Protein AF-A0A2D6FFH5-F1 (afdb_monomer_lite)

Radius of gyration: 16.58 Å; chains: 1; bounding box: 36×16×52 Å

Sequence (65 aa):
MATPEDLMEPLALTLGQKFEIEKFSREIDSSSDVQQLRSIAKDLLLAWQQQQAASAWAIRQSKGL

Foldseek 3Di:
DDDPVNVPPPPPQDPVSVVVVVVLVCQCVVDPDPVSNVVSVVVVVVVVVVVVVVVVVVVCVVVVD

Structure (mmCIF, N/CA/C/O backbone):
data_AF-A0A2D6FFH5-F1
#
_entry.id   AF-A0A2D6FFH5-F1
#
loop_
_atom_site.group_PDB
_atom_site.id
_atom_site.type_symbol
_atom_site.label_atom_id
_atom_site.label_alt_id
_atom_site.label_comp_id
_atom_site.label_asym_id
_atom_site.label_entity_id
_atom_site.label_seq_id
_atom_site.pdbx_PDB_ins_code
_atom_site.Cartn_x
_atom_site.Cartn_y
_atom_site.Cartn_z
_atom_site.occupancy
_atom_site.B_iso_or_equiv
_atom_site.auth_seq_id
_atom_site.auth_comp_id
_atom_site.auth_asym_id
_atom_site.auth_atom_id
_atom_site.pdbx_PDB_model_num
ATOM 1 N N . MET A 1 1 ? 7.640 0.982 -36.380 1.00 49.31 1 MET A N 1
ATOM 2 C CA . MET A 1 1 ? 8.816 1.232 -35.524 1.00 49.31 1 MET A CA 1
ATOM 3 C C . MET A 1 1 ? 8.281 2.011 -34.337 1.00 49.31 1 MET A C 1
ATOM 5 O O . MET A 1 1 ? 7.816 3.117 -34.568 1.00 49.31 1 MET A O 1
ATOM 9 N N . ALA A 1 2 ? 8.168 1.385 -33.163 1.00 46.12 2 ALA A N 1
ATOM 10 C CA . ALA A 1 2 ? 7.572 2.019 -31.979 1.00 46.12 2 ALA A CA 1
ATOM 11 C C . ALA A 1 2 ? 8.462 3.179 -31.500 1.00 46.12 2 ALA A C 1
ATOM 13 O O . ALA A 1 2 ? 9.691 3.067 -31.567 1.00 46.12 2 ALA A O 1
ATOM 14 N N . THR A 1 3 ? 7.864 4.300 -31.097 1.00 53.69 3 THR A N 1
ATOM 15 C CA . THR A 1 3 ? 8.594 5.496 -30.647 1.00 53.69 3 THR A CA 1
ATOM 16 C C . THR A 1 3 ? 8.966 5.378 -29.161 1.00 53.69 3 THR A C 1
ATOM 18 O O . THR A 1 3 ? 8.388 4.567 -28.439 1.00 53.69 3 THR A O 1
ATOM 21 N N . PRO A 1 4 ? 9.926 6.175 -28.648 1.00 55.22 4 PRO A N 1
ATOM 22 C CA . PRO A 1 4 ? 10.254 6.199 -27.217 1.00 55.22 4 PRO A CA 1
ATOM 23 C C . PRO A 1 4 ? 9.063 6.556 -26.308 1.00 55.22 4 PRO A C 1
ATOM 25 O O . PRO A 1 4 ? 9.102 6.266 -25.115 1.00 55.22 4 PRO A O 1
ATOM 28 N N . GLU A 1 5 ? 8.019 7.171 -26.869 1.00 53.62 5 GLU A N 1
ATOM 29 C CA . GLU A 1 5 ? 6.763 7.509 -26.191 1.00 53.62 5 GLU A CA 1
ATOM 30 C C . GLU A 1 5 ? 5.855 6.277 -26.011 1.00 53.62 5 GLU A C 1
ATOM 32 O O . GLU A 1 5 ? 5.223 6.154 -24.964 1.00 53.62 5 GLU A O 1
ATOM 37 N N . ASP A 1 6 ? 5.882 5.305 -26.937 1.00 49.91 6 ASP A N 1
ATOM 38 C CA . ASP A 1 6 ? 5.146 4.027 -26.827 1.00 49.91 6 ASP A CA 1
ATOM 39 C C . ASP A 1 6 ? 5.678 3.133 -25.686 1.00 49.91 6 ASP A C 1
ATOM 41 O O . ASP A 1 6 ? 4.976 2.265 -25.172 1.00 49.91 6 ASP A O 1
ATOM 45 N N . LEU A 1 7 ? 6.927 3.349 -25.251 1.00 51.78 7 LEU A N 1
ATOM 46 C CA . LEU A 1 7 ? 7.538 2.656 -24.105 1.00 51.78 7 LEU A CA 1
ATOM 47 C C . LEU A 1 7 ? 7.102 3.236 -22.746 1.00 51.78 7 LEU A C 1
ATOM 49 O O . LEU A 1 7 ? 7.486 2.706 -21.702 1.00 51.78 7 LEU A O 1
ATOM 53 N N . MET A 1 8 ? 6.332 4.327 -22.759 1.00 50.06 8 MET A N 1
ATOM 54 C CA . MET A 1 8 ? 5.807 5.028 -21.587 1.00 50.06 8 MET A CA 1
ATOM 55 C C . MET A 1 8 ? 4.275 5.029 -21.551 1.00 50.06 8 MET A C 1
ATOM 57 O O . MET A 1 8 ? 3.685 5.896 -20.902 1.00 50.06 8 MET A O 1
ATOM 61 N N . GLU A 1 9 ? 3.601 4.056 -22.180 1.00 50.97 9 GLU A N 1
ATOM 62 C CA . GLU A 1 9 ? 2.230 3.766 -21.756 1.00 50.97 9 GLU A CA 1
ATOM 63 C C . GLU A 1 9 ? 2.266 3.493 -20.243 1.00 50.97 9 GLU A C 1
ATOM 65 O O . GLU A 1 9 ? 3.030 2.625 -19.799 1.00 50.97 9 GLU A O 1
ATOM 70 N N . PRO A 1 10 ? 1.523 4.256 -19.417 1.00 55.66 10 PRO A N 1
ATOM 71 C CA . PRO A 1 10 ? 1.532 4.045 -17.982 1.00 55.66 10 PRO A CA 1
ATOM 72 C C . PRO A 1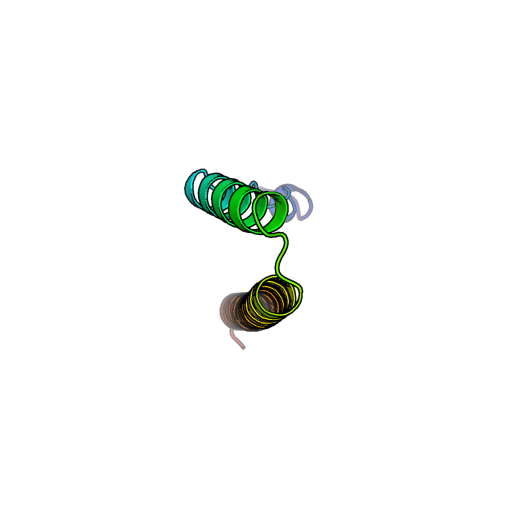 10 ? 1.163 2.588 -17.737 1.00 55.66 10 PRO A C 1
ATOM 74 O O . PRO A 1 10 ? 0.097 2.156 -18.171 1.00 55.66 10 PRO A O 1
ATOM 77 N N . LEU A 1 11 ? 2.064 1.841 -17.084 1.00 67.50 11 LEU A N 1
ATOM 78 C CA . LEU A 1 11 ? 1.865 0.435 -16.739 1.00 67.50 11 LEU A CA 1
ATOM 79 C C . LEU A 1 11 ? 0.513 0.305 -16.041 1.00 67.50 11 LEU A C 1
ATOM 81 O O . LEU A 1 11 ? 0.371 0.617 -14.856 1.00 67.50 11 LEU A O 1
ATOM 85 N N . ALA A 1 12 ? -0.499 -0.095 -16.807 1.00 81.31 12 ALA A N 1
ATOM 86 C CA . ALA A 1 12 ? -1.839 -0.223 -16.292 1.00 81.31 12 ALA A CA 1
ATOM 87 C C . ALA A 1 12 ? -1.804 -1.301 -15.213 1.00 81.31 12 ALA A C 1
ATOM 89 O O . ALA A 1 12 ? -1.239 -2.379 -15.418 1.00 81.31 12 ALA A O 1
ATOM 90 N N . LEU A 1 13 ? -2.406 -1.009 -14.060 1.00 84.69 13 LEU A N 1
ATOM 91 C CA . LEU A 1 13 ? -2.503 -1.998 -12.997 1.00 84.69 13 LEU A CA 1
ATOM 92 C C . LEU A 1 13 ? -3.182 -3.252 -13.543 1.00 84.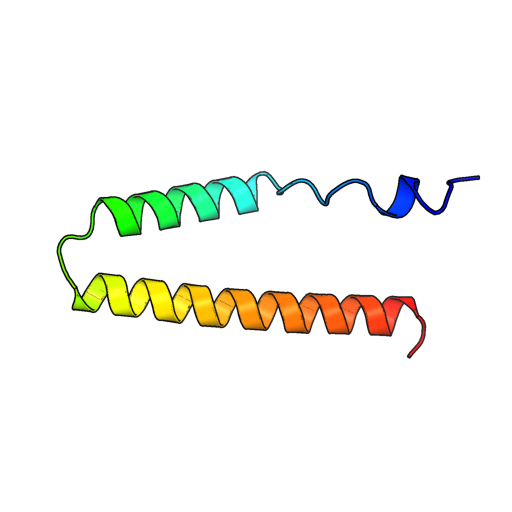69 13 LEU A C 1
ATOM 94 O O . LEU A 1 13 ? -4.270 -3.182 -14.131 1.00 84.69 13 LEU A O 1
ATOM 98 N N . THR A 1 14 ? -2.551 -4.398 -13.316 1.00 89.31 14 THR A N 1
ATOM 99 C CA . THR A 1 14 ? -3.154 -5.688 -13.631 1.00 89.31 14 THR A CA 1
ATOM 100 C C . THR A 1 14 ? -4.429 -5.869 -12.811 1.00 89.31 14 THR A C 1
ATOM 102 O O . THR A 1 14 ? -4.614 -5.254 -11.757 1.00 89.31 14 THR A O 1
ATOM 105 N N . LEU A 1 15 ? -5.327 -6.743 -13.268 1.00 88.06 15 LEU A N 1
ATOM 106 C CA . LEU A 1 15 ? -6.542 -7.057 -12.516 1.00 88.06 15 LEU A CA 1
ATOM 107 C C . LEU A 1 15 ? -6.217 -7.528 -11.087 1.00 88.06 15 LEU A C 1
ATOM 109 O O . LEU A 1 15 ? -6.855 -7.082 -10.141 1.00 88.06 15 LEU A O 1
ATOM 113 N N . GLY A 1 16 ? -5.177 -8.354 -10.925 1.00 89.56 16 GLY A N 1
ATOM 114 C CA . GLY A 1 16 ? -4.708 -8.800 -9.611 1.00 89.56 16 GLY A CA 1
ATOM 115 C C . GLY A 1 16 ? -4.224 -7.648 -8.726 1.00 89.56 16 GLY A C 1
ATOM 116 O O . GLY A 1 16 ? -4.620 -7.564 -7.570 1.00 89.56 16 GLY A O 1
ATOM 117 N N . GLN A 1 17 ? -3.452 -6.704 -9.277 1.00 87.81 17 GLN A N 1
ATOM 118 C CA . GLN A 1 17 ? -3.010 -5.519 -8.529 1.00 87.81 17 GLN A CA 1
ATOM 119 C C . GLN A 1 17 ? -4.189 -4.654 -8.063 1.00 87.81 17 GLN A C 1
ATOM 121 O O . GLN A 1 17 ? -4.165 -4.140 -6.949 1.00 87.81 17 GLN A O 1
ATOM 126 N N . LYS A 1 18 ? -5.243 -4.527 -8.877 1.00 92.62 18 LYS A N 1
ATOM 127 C CA . LYS A 1 18 ? -6.467 -3.808 -8.488 1.00 92.62 18 LYS A CA 1
ATOM 128 C C . LYS A 1 18 ? -7.203 -4.497 -7.332 1.00 92.62 18 LYS A C 1
ATOM 130 O O . LYS A 1 18 ? -7.690 -3.807 -6.443 1.00 92.62 18 LYS A O 1
ATOM 135 N N . PHE A 1 19 ? -7.253 -5.831 -7.317 1.00 93.75 19 PHE A N 1
ATOM 136 C CA . PHE A 1 19 ? -7.833 -6.588 -6.201 1.00 93.75 19 PHE A CA 1
ATOM 137 C C . PHE A 1 19 ? -7.034 -6.438 -4.906 1.00 93.75 19 PHE A C 1
ATOM 139 O O . PHE A 1 19 ? -7.635 -6.240 -3.853 1.00 93.75 19 PHE A O 1
ATOM 146 N N . GLU A 1 20 ? -5.701 -6.500 -4.969 1.00 90.69 20 GLU A N 1
ATOM 147 C CA . GLU A 1 20 ? -4.870 -6.296 -3.775 1.00 90.69 20 GLU A CA 1
ATOM 148 C C . GLU A 1 20 ? -5.045 -4.884 -3.203 1.00 90.69 20 GLU A C 1
ATOM 150 O O . GLU A 1 20 ? -5.167 -4.733 -1.990 1.00 90.69 20 GLU A O 1
ATOM 155 N N . ILE A 1 21 ? -5.149 -3.860 -4.060 1.00 92.50 21 ILE A N 1
ATOM 156 C CA . ILE A 1 21 ? -5.461 -2.491 -3.619 1.00 92.50 21 ILE A CA 1
ATOM 157 C C . ILE A 1 21 ? -6.803 -2.453 -2.885 1.00 92.50 21 ILE A C 1
ATOM 159 O O . ILE A 1 21 ? -6.853 -1.979 -1.757 1.00 92.50 21 ILE A O 1
ATOM 163 N N . GLU A 1 22 ? -7.867 -2.997 -3.477 1.00 96.44 22 GLU A N 1
ATOM 164 C CA . GLU A 1 22 ? -9.195 -3.023 -2.850 1.00 96.44 22 GLU A CA 1
ATOM 165 C C . GLU A 1 22 ? -9.181 -3.758 -1.498 1.00 96.44 22 GLU A C 1
ATOM 167 O O . GLU A 1 22 ? -9.802 -3.313 -0.533 1.00 96.44 22 GLU A O 1
ATOM 172 N N . LYS A 1 23 ? -8.446 -4.871 -1.403 1.00 92.81 23 LYS A N 1
ATOM 173 C CA . LYS A 1 23 ? -8.287 -5.633 -0.161 1.00 92.81 23 LYS A CA 1
ATOM 174 C C . LYS A 1 23 ? -7.616 -4.794 0.929 1.00 92.81 23 LYS A C 1
ATOM 176 O O . LYS A 1 23 ? -8.169 -4.696 2.023 1.00 92.81 23 LYS A O 1
ATOM 181 N N . PHE A 1 24 ? -6.468 -4.178 0.638 1.00 91.94 24 PHE A N 1
ATOM 182 C CA . PHE A 1 24 ? -5.767 -3.342 1.616 1.00 91.94 24 PHE A CA 1
ATOM 183 C C . PHE A 1 24 ? -6.560 -2.082 1.970 1.00 91.94 24 PHE A C 1
ATOM 185 O O . PHE A 1 24 ? -6.592 -1.707 3.138 1.00 91.94 24 PHE A O 1
ATOM 192 N N . SER A 1 25 ? -7.255 -1.468 1.007 1.00 94.94 25 SER A N 1
ATOM 193 C CA . SER A 1 25 ? -8.162 -0.344 1.267 1.00 94.94 25 SER A CA 1
ATOM 194 C C . SER A 1 25 ? -9.244 -0.725 2.274 1.00 94.94 25 SER A C 1
ATOM 196 O O . SER A 1 25 ? -9.401 -0.042 3.280 1.00 94.94 25 SER A O 1
ATOM 198 N N . ARG A 1 26 ? -9.915 -1.870 2.091 1.00 95.88 26 ARG A N 1
ATOM 199 C CA . ARG A 1 26 ? -10.913 -2.357 3.058 1.00 95.88 26 ARG A CA 1
ATOM 200 C C . ARG A 1 26 ? -10.317 -2.652 4.427 1.00 95.88 26 ARG A C 1
ATOM 202 O O . ARG A 1 26 ? -10.951 -2.374 5.442 1.00 95.88 26 ARG A O 1
ATOM 209 N N . GLU A 1 27 ? -9.124 -3.236 4.470 1.00 94.19 27 GLU A N 1
ATOM 210 C CA . GLU A 1 27 ? -8.452 -3.550 5.731 1.00 94.19 27 GLU A CA 1
ATOM 211 C C . GLU A 1 27 ? -8.105 -2.276 6.517 1.00 94.19 27 GLU A C 1
ATOM 213 O O . GLU A 1 27 ? -8.330 -2.227 7.723 1.00 94.19 27 GLU A O 1
ATOM 218 N N . ILE A 1 28 ? -7.664 -1.219 5.828 1.00 95.94 28 ILE A N 1
ATOM 219 C CA . ILE A 1 28 ? -7.429 0.106 6.417 1.00 95.94 28 ILE A CA 1
ATOM 220 C C . ILE A 1 28 ? -8.7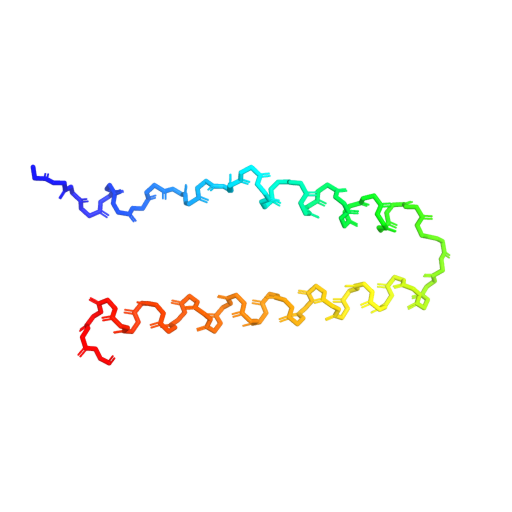46 0.725 6.896 1.00 95.94 28 ILE A C 1
ATOM 222 O O . ILE A 1 28 ? -8.849 1.104 8.059 1.00 95.94 28 ILE A O 1
ATOM 226 N N . ASP A 1 29 ? -9.758 0.792 6.028 1.00 97.06 29 ASP A N 1
ATOM 227 C CA . ASP A 1 29 ? -11.028 1.471 6.317 1.00 97.06 29 ASP A CA 1
ATOM 228 C C . ASP A 1 29 ? -11.823 0.788 7.440 1.00 97.06 29 ASP A C 1
ATOM 230 O O . ASP A 1 29 ? -12.554 1.440 8.185 1.00 97.06 29 ASP A O 1
ATOM 234 N N . SER A 1 30 ? -11.685 -0.533 7.576 1.00 96.44 30 SER A N 1
ATOM 235 C CA . SER A 1 30 ? -12.337 -1.308 8.639 1.00 96.44 30 SER A CA 1
ATOM 236 C C . SER A 1 30 ? -11.600 -1.266 9.981 1.00 96.44 30 SER A C 1
ATOM 238 O O . SER A 1 30 ? -12.162 -1.690 10.993 1.00 96.44 30 SER A O 1
ATOM 240 N N . SER A 1 31 ? -10.358 -0.774 10.015 1.00 95.38 31 SER A N 1
ATOM 241 C CA . SER A 1 31 ? -9.528 -0.806 11.215 1.00 95.38 31 SER A CA 1
ATOM 242 C C . SER A 1 31 ? -9.699 0.459 12.057 1.00 95.38 31 SER A C 1
ATOM 244 O O . SER A 1 31 ? -9.420 1.574 11.624 1.00 95.38 31 SER A O 1
ATOM 246 N N . SER A 1 32 ? -10.112 0.281 13.313 1.00 95.69 32 SER A N 1
ATOM 247 C CA . SER A 1 32 ? -10.128 1.334 14.340 1.00 95.69 32 SER A CA 1
ATOM 248 C C . SER A 1 32 ? -8.954 1.232 15.322 1.00 95.69 32 SER A C 1
ATOM 250 O O . SER A 1 32 ? -8.858 2.029 16.256 1.00 95.69 32 SER A O 1
ATOM 252 N N . ASP A 1 33 ? -8.088 0.230 15.155 1.00 97.38 33 ASP A N 1
ATOM 253 C CA . ASP A 1 33 ? -6.935 -0.018 16.018 1.00 97.38 33 ASP A CA 1
ATOM 254 C C . ASP A 1 33 ? -5.679 0.648 15.436 1.00 97.38 33 ASP A C 1
ATOM 256 O O . ASP A 1 33 ? -5.171 0.281 14.375 1.00 97.38 33 ASP A O 1
ATOM 260 N N . VAL A 1 34 ? -5.132 1.618 16.171 1.00 96.88 34 VAL A N 1
ATOM 261 C CA . VAL A 1 34 ? -3.923 2.360 15.784 1.00 96.88 34 VAL A CA 1
ATOM 262 C C . VAL A 1 34 ? -2.714 1.434 15.606 1.00 96.88 34 VAL A C 1
ATOM 264 O O . VAL A 1 34 ? -1.846 1.697 14.769 1.00 96.88 34 VAL A O 1
ATOM 267 N N . GLN A 1 35 ? -2.626 0.349 16.373 1.00 97.25 35 GLN A N 1
ATOM 268 C CA . GLN A 1 35 ? -1.527 -0.605 16.308 1.00 97.25 35 GLN A CA 1
ATOM 269 C C . GLN A 1 35 ? -1.629 -1.438 15.030 1.00 97.25 35 GLN A C 1
ATOM 271 O O . GLN A 1 35 ? -0.618 -1.623 14.346 1.00 97.25 35 GLN A O 1
ATOM 276 N N . GLN A 1 36 ? -2.840 -1.865 14.668 1.00 95.44 36 GLN A N 1
ATOM 277 C CA . GLN A 1 36 ? -3.106 -2.563 13.414 1.00 95.44 36 GLN A CA 1
ATOM 278 C C . GLN A 1 36 ? -2.831 -1.661 12.205 1.00 95.44 36 GLN A C 1
ATOM 280 O O . GLN A 1 36 ? -2.075 -2.054 11.318 1.00 95.44 36 GLN A O 1
ATOM 285 N N . LEU A 1 37 ? -3.323 -0.417 12.213 1.00 97.00 37 LEU A N 1
ATOM 286 C CA . LEU A 1 37 ? -3.034 0.571 11.165 1.00 97.00 37 LEU A CA 1
ATOM 287 C C . LEU A 1 37 ? -1.527 0.807 10.996 1.00 97.00 37 LEU A C 1
ATOM 289 O O . LEU A 1 37 ? -1.019 0.886 9.877 1.00 97.00 37 LEU A O 1
ATOM 293 N N . ARG A 1 38 ? -0.777 0.869 12.104 1.00 97.81 38 ARG A N 1
ATOM 294 C CA . ARG A 1 38 ? 0.687 0.988 12.067 1.00 97.81 38 ARG A CA 1
ATOM 295 C C . ARG A 1 38 ? 1.351 -0.244 11.450 1.00 97.81 38 ARG A C 1
ATOM 297 O O . ARG A 1 38 ? 2.376 -0.085 10.790 1.00 97.81 38 ARG A O 1
ATOM 304 N N . SER A 1 39 ? 0.816 -1.442 11.685 1.00 96.50 39 SER A N 1
ATOM 305 C CA . SER A 1 39 ? 1.311 -2.666 11.048 1.00 96.50 39 SER A CA 1
ATOM 306 C C . SER A 1 39 ? 1.093 -2.611 9.540 1.00 96.50 39 SER A C 1
ATOM 308 O O . SER A 1 39 ? 2.065 -2.676 8.794 1.00 96.50 39 SER A O 1
ATOM 310 N N . ILE A 1 40 ? -0.145 -2.346 9.109 1.00 94.44 40 ILE A N 1
ATOM 311 C CA . ILE A 1 40 ? -0.512 -2.239 7.690 1.00 94.44 40 ILE A CA 1
ATOM 312 C C . ILE A 1 40 ? 0.373 -1.204 6.982 1.00 94.44 40 ILE A C 1
ATOM 314 O O . ILE A 1 40 ? 0.923 -1.467 5.917 1.00 94.44 40 ILE A O 1
ATOM 318 N N . ALA A 1 41 ? 0.598 -0.041 7.601 1.00 96.19 41 ALA A N 1
ATOM 319 C CA . ALA A 1 41 ? 1.458 0.995 7.034 1.00 96.19 41 ALA A CA 1
ATOM 320 C C . ALA A 1 41 ? 2.915 0.532 6.838 1.00 96.19 41 ALA A C 1
ATOM 322 O O . ALA A 1 41 ? 3.546 0.875 5.835 1.00 96.19 41 ALA A O 1
ATOM 323 N N . LYS A 1 42 ? 3.468 -0.244 7.780 1.00 97.75 42 LYS A N 1
ATOM 324 C CA . LYS A 1 42 ? 4.826 -0.797 7.657 1.00 97.75 42 LYS A CA 1
ATOM 325 C C . LYS A 1 42 ? 4.908 -1.862 6.569 1.00 97.75 42 LYS A C 1
ATOM 327 O O . LYS A 1 42 ? 5.893 -1.879 5.832 1.00 97.75 42 LYS A O 1
ATOM 332 N N . ASP A 1 43 ? 3.882 -2.695 6.445 1.00 94.69 43 ASP A N 1
ATOM 333 C CA . ASP A 1 43 ? 3.816 -3.729 5.414 1.00 94.69 43 ASP A CA 1
ATOM 334 C C . ASP A 1 43 ? 3.735 -3.098 4.016 1.00 94.69 43 ASP A C 1
ATOM 336 O O . ASP A 1 43 ? 4.491 -3.477 3.118 1.00 94.69 43 ASP A O 1
ATOM 340 N N . LEU A 1 44 ? 2.922 -2.048 3.852 1.00 93.94 44 LEU A N 1
ATOM 341 C CA . LEU A 1 44 ? 2.855 -1.263 2.616 1.00 93.94 44 LEU A CA 1
ATOM 342 C C . LEU A 1 44 ? 4.191 -0.581 2.284 1.00 93.94 44 LEU A C 1
ATOM 344 O O . LEU A 1 44 ? 4.625 -0.602 1.13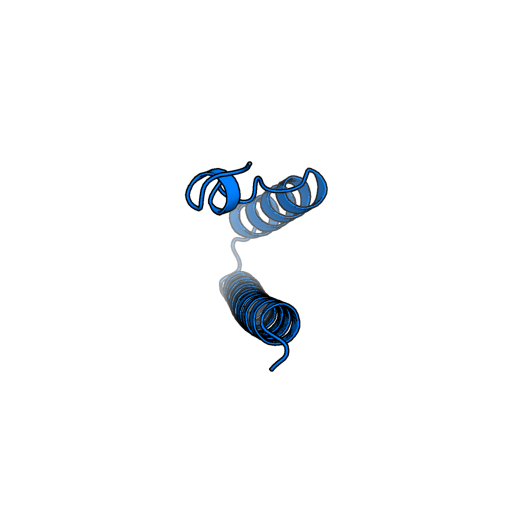1 1.00 93.94 44 LEU A O 1
ATOM 348 N N . LEU A 1 45 ? 4.874 -0.010 3.283 1.00 96.75 45 LEU A N 1
ATOM 349 C CA . LEU A 1 45 ? 6.201 0.588 3.103 1.00 96.75 45 LEU A CA 1
ATOM 350 C C . LEU A 1 45 ? 7.220 -0.447 2.605 1.00 96.75 45 LEU A C 1
ATOM 352 O O . LEU A 1 45 ? 7.976 -0.166 1.672 1.00 96.75 45 LEU A O 1
ATOM 356 N N . LEU A 1 46 ? 7.237 -1.640 3.204 1.00 96.75 46 LEU A N 1
ATOM 357 C CA . LEU A 1 46 ? 8.126 -2.724 2.793 1.00 96.75 46 LEU A CA 1
ATOM 358 C C . LEU A 1 46 ? 7.823 -3.181 1.360 1.00 96.75 46 LEU A C 1
ATOM 360 O O . LEU A 1 46 ? 8.744 -3.271 0.546 1.00 96.75 46 LEU A O 1
ATOM 364 N N . ALA A 1 47 ? 6.548 -3.412 1.037 1.00 91.56 47 ALA A N 1
ATOM 365 C CA . ALA A 1 47 ? 6.118 -3.816 -0.300 1.00 91.56 47 ALA A CA 1
ATOM 366 C C . ALA A 1 47 ? 6.517 -2.778 -1.363 1.00 91.56 47 ALA A C 1
ATOM 368 O O . ALA A 1 47 ? 7.036 -3.132 -2.424 1.00 91.56 47 ALA A O 1
ATOM 369 N N . TRP A 1 48 ? 6.369 -1.485 -1.058 1.00 91.25 48 TRP A N 1
ATOM 370 C CA . TRP A 1 48 ? 6.790 -0.407 -1.953 1.00 91.25 48 TRP A CA 1
ATOM 371 C C . TRP A 1 48 ? 8.305 -0.404 -2.203 1.00 91.25 48 TRP A C 1
ATOM 373 O O . TRP A 1 48 ? 8.747 -0.272 -3.347 1.00 91.25 48 TRP A O 1
ATOM 383 N N . GLN A 1 49 ? 9.123 -0.587 -1.163 1.00 97.00 49 GLN A N 1
ATOM 384 C CA . GLN A 1 49 ? 10.581 -0.678 -1.314 1.00 97.00 49 GLN A CA 1
ATOM 385 C C . GLN A 1 49 ? 10.994 -1.903 -2.143 1.00 97.00 49 GLN A C 1
ATOM 387 O O . GLN A 1 49 ? 11.864 -1.804 -3.010 1.00 97.00 49 GLN A O 1
ATOM 392 N N . GLN A 1 50 ? 10.330 -3.044 -1.942 1.00 95.38 50 GLN A N 1
ATOM 393 C CA . GLN A 1 50 ? 10.559 -4.252 -2.738 1.00 95.38 50 GLN A CA 1
ATOM 394 C C . GLN A 1 50 ? 10.204 -4.042 -4.214 1.00 95.38 50 GLN A C 1
ATOM 396 O O . GLN A 1 50 ? 10.983 -4.423 -5.088 1.00 95.38 50 GLN A O 1
ATOM 401 N N . GLN A 1 51 ? 9.080 -3.382 -4.509 1.00 90.31 51 GLN A N 1
ATOM 402 C CA . GLN A 1 51 ? 8.698 -3.053 -5.882 1.00 90.31 51 GLN A CA 1
ATOM 403 C C . GLN A 1 51 ? 9.712 -2.111 -6.545 1.00 90.31 51 GLN A C 1
ATOM 405 O O . GLN A 1 51 ? 10.051 -2.308 -7.715 1.00 90.31 51 GLN A O 1
ATOM 410 N N . GLN A 1 52 ? 10.237 -1.119 -5.818 1.00 92.25 52 GLN A N 1
ATOM 411 C CA . GLN A 1 52 ? 11.301 -0.249 -6.329 1.00 92.25 52 GLN A CA 1
ATOM 412 C C . GLN A 1 52 ? 12.575 -1.038 -6.647 1.00 92.25 52 GLN A C 1
ATOM 414 O O . GLN A 1 52 ? 13.132 -0.877 -7.733 1.00 92.25 52 GLN A O 1
ATOM 419 N N . ALA A 1 53 ? 13.004 -1.928 -5.748 1.00 94.62 53 ALA A N 1
ATOM 420 C CA . ALA A 1 53 ? 14.173 -2.775 -5.968 1.00 94.62 53 ALA A CA 1
ATOM 421 C C . ALA A 1 53 ? 13.991 -3.706 -7.180 1.00 94.62 53 ALA A C 1
ATOM 423 O O . ALA A 1 53 ? 14.880 -3.796 -8.027 1.00 94.62 53 ALA A O 1
ATOM 424 N N . ALA A 1 54 ? 12.822 -4.344 -7.306 1.00 90.19 54 ALA A N 1
ATOM 425 C CA . ALA A 1 54 ? 12.486 -5.204 -8.439 1.00 90.19 54 ALA A CA 1
ATOM 426 C C . ALA A 1 54 ? 12.462 -4.426 -9.764 1.00 90.19 54 ALA A C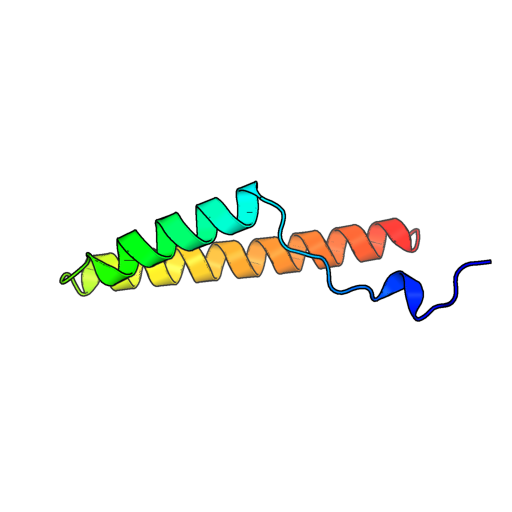 1
ATOM 428 O O . ALA A 1 54 ? 13.013 -4.885 -10.763 1.00 90.19 54 ALA A O 1
ATOM 429 N N . SER A 1 55 ? 11.886 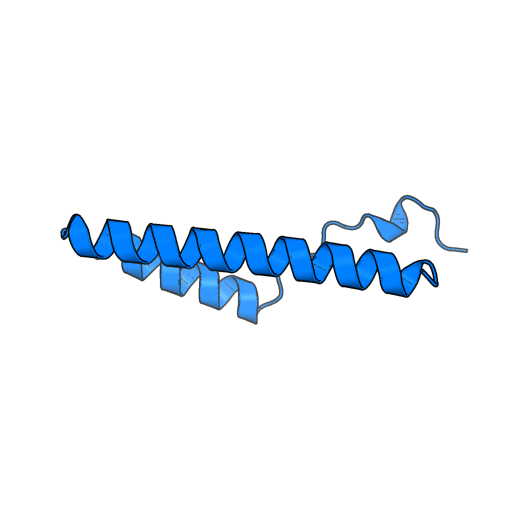-3.221 -9.759 1.00 88.88 55 SER A N 1
ATOM 430 C CA . SER A 1 55 ? 11.848 -2.342 -10.935 1.00 88.88 55 SER A CA 1
ATOM 431 C C . SER A 1 55 ? 13.256 -1.906 -11.346 1.00 88.88 55 SER A C 1
ATOM 433 O O . SER A 1 55 ? 13.618 -2.001 -12.517 1.00 88.88 55 SER A O 1
ATOM 435 N N . ALA A 1 56 ? 14.088 -1.492 -10.384 1.00 90.12 56 ALA A N 1
ATOM 436 C CA . ALA A 1 56 ? 15.479 -1.119 -10.634 1.00 90.12 56 ALA A CA 1
ATOM 437 C C . ALA A 1 56 ? 16.298 -2.296 -11.190 1.00 90.12 56 ALA A C 1
ATOM 439 O O . ALA A 1 56 ? 17.073 -2.119 -12.133 1.00 90.12 56 ALA A O 1
ATOM 440 N N . TRP A 1 57 ? 16.100 -3.501 -10.647 1.00 91.94 57 TRP A N 1
ATOM 441 C CA . TRP A 1 57 ? 16.724 -4.723 -11.151 1.00 91.94 57 TRP A CA 1
ATOM 442 C C . TRP A 1 57 ? 16.289 -5.038 -12.589 1.00 91.94 57 TRP A C 1
ATOM 444 O O . TRP A 1 57 ? 17.148 -5.236 -13.446 1.00 91.94 57 TRP A O 1
ATOM 454 N N . ALA A 1 58 ? 14.985 -5.007 -12.884 1.00 88.44 58 ALA A N 1
ATOM 455 C CA . ALA A 1 58 ? 14.456 -5.276 -14.222 1.00 88.44 58 ALA A CA 1
ATOM 456 C C . ALA A 1 58 ? 15.000 -4.284 -15.265 1.00 88.44 58 ALA A C 1
ATOM 458 O O . ALA A 1 58 ? 15.415 -4.685 -16.353 1.00 88.44 58 ALA A O 1
ATOM 459 N N . ILE A 1 59 ? 15.085 -2.996 -14.910 1.00 88.88 59 ILE A N 1
ATOM 460 C CA . ILE A 1 59 ? 15.693 -1.966 -15.763 1.00 88.88 59 ILE A CA 1
ATOM 461 C C . ILE A 1 59 ? 17.171 -2.281 -16.017 1.00 88.88 59 ILE A C 1
ATOM 463 O O . ILE A 1 59 ? 17.622 -2.191 -17.159 1.00 88.88 59 ILE A O 1
ATOM 467 N N . ARG A 1 60 ? 17.930 -2.666 -14.984 1.00 89.06 60 ARG A N 1
ATOM 468 C CA . ARG A 1 60 ? 19.352 -3.009 -15.121 1.00 89.06 60 ARG A CA 1
ATOM 469 C C . ARG A 1 60 ? 19.559 -4.183 -16.082 1.00 89.06 60 ARG A C 1
ATOM 471 O O . ARG A 1 60 ? 20.334 -4.056 -17.025 1.00 89.06 60 ARG A O 1
ATOM 478 N N . GLN A 1 61 ? 18.774 -5.249 -15.912 1.00 86.81 61 GLN A N 1
ATOM 479 C CA . GLN A 1 61 ? 18.792 -6.417 -16.796 1.00 86.81 61 GLN A CA 1
ATOM 480 C C . GLN A 1 61 ? 18.422 -6.053 -18.241 1.00 86.81 61 GLN A C 1
ATOM 482 O O . GLN A 1 61 ? 19.099 -6.480 -19.172 1.00 86.81 61 GLN A O 1
ATOM 487 N N . SER A 1 62 ? 17.409 -5.201 -18.446 1.00 81.56 62 SER A N 1
ATOM 488 C CA . SER A 1 62 ? 17.004 -4.756 -19.792 1.00 81.56 62 SER A CA 1
ATOM 489 C C . SER A 1 62 ? 18.085 -3.950 -20.526 1.00 81.56 62 SER A C 1
ATOM 491 O O . SER A 1 62 ? 18.111 -3.921 -21.753 1.00 81.56 62 SER A O 1
ATOM 493 N N . LYS A 1 63 ? 19.001 -3.317 -19.779 1.00 80.25 63 LYS A N 1
ATOM 494 C CA . LYS A 1 63 ? 20.131 -2.544 -20.311 1.00 80.25 63 LYS A CA 1
ATOM 495 C C . LYS A 1 63 ? 21.406 -3.380 -20.495 1.00 80.25 63 LYS A C 1
ATOM 497 O O . LYS A 1 63 ? 22.419 -2.820 -20.902 1.00 80.25 63 LYS A O 1
ATOM 502 N N . GLY A 1 64 ? 21.369 -4.685 -20.205 1.00 66.12 64 GLY A N 1
ATOM 503 C CA . GLY A 1 64 ? 22.540 -5.567 -20.276 1.00 66.12 64 GLY A CA 1
ATOM 504 C C . GLY A 1 64 ? 23.617 -5.271 -19.221 1.00 66.12 64 GLY A C 1
ATOM 505 O O . GLY A 1 64 ? 24.785 -5.573 -19.458 1.00 66.12 64 GLY A O 1
ATOM 506 N N . LEU A 1 65 ? 23.234 -4.653 -18.093 1.00 55.88 65 LEU A N 1
ATOM 507 C CA . LEU A 1 65 ? 24.093 -4.309 -16.948 1.00 55.88 65 LEU A CA 1
ATOM 508 C C . LEU A 1 65 ? 23.858 -5.208 -15.724 1.00 55.88 65 LEU A C 1
ATOM 510 O O . LEU A 1 65 ? 22.799 -5.871 -15.633 1.00 55.88 65 LEU A O 1
#

pLDDT: mean 84.92, std 16.03, range [46.12, 97.81]

Secondary structure (DSSP, 8-state):
---TTGGGS--PPPHHHHHHHHHHHHHHHH---HHHHHHHHHHHHHHHHHHHHHHHHHHHHHTT-